Protein AF-A0A7J2R8K6-F1 (afdb_monomer_lite)

pLDDT: mean 72.47, std 15.92, range [43.22, 91.31]

Structure (mmCIF, N/CA/C/O backbone):
data_AF-A0A7J2R8K6-F1
#
_entry.id   AF-A0A7J2R8K6-F1
#
loop_
_atom_site.group_PDB
_atom_site.id
_atom_site.type_symbol
_atom_site.label_atom_id
_atom_site.label_alt_id
_atom_site.label_comp_id
_atom_site.label_asym_id
_atom_site.label_entity_id
_atom_site.label_seq_id
_atom_site.pdbx_PDB_ins_code
_atom_site.Cartn_x
_atom_site.Cartn_y
_atom_site.Cartn_z
_atom_site.occupancy
_atom_site.B_iso_or_equiv
_atom_site.auth_seq_id
_atom_site.auth_comp_id
_atom_site.auth_asym_id
_atom_site.auth_atom_id
_atom_site.pdbx_PDB_model_num
ATOM 1 N N . MET A 1 1 ? 51.008 18.036 8.287 1.00 52.22 1 MET A N 1
ATOM 2 C CA . MET A 1 1 ? 49.569 17.762 8.494 1.00 52.22 1 MET A CA 1
ATOM 3 C C . MET A 1 1 ? 49.077 16.935 7.322 1.00 52.22 1 MET A C 1
ATOM 5 O O . MET A 1 1 ? 49.146 17.428 6.207 1.00 52.22 1 MET A O 1
ATOM 9 N N . SER A 1 2 ? 48.667 15.687 7.546 1.00 43.22 2 SER A N 1
ATOM 10 C CA . SER A 1 2 ? 47.824 14.890 6.638 1.00 43.22 2 SER A CA 1
ATOM 11 C C . SER A 1 2 ? 47.396 13.640 7.404 1.00 43.22 2 SER A C 1
ATOM 13 O O . SER A 1 2 ? 48.239 12.822 7.761 1.00 43.22 2 SER A O 1
ATOM 15 N N . GLY A 1 3 ? 46.110 13.553 7.740 1.00 44.59 3 GLY A N 1
ATOM 16 C CA . GLY A 1 3 ? 45.502 12.358 8.316 1.00 44.59 3 GLY A CA 1
ATOM 17 C C . GLY A 1 3 ? 45.031 11.399 7.226 1.00 44.59 3 GLY A C 1
ATOM 18 O O . GLY A 1 3 ? 44.759 11.831 6.113 1.00 44.59 3 GLY A O 1
ATOM 19 N N . ASN A 1 4 ? 44.911 10.118 7.575 1.00 48.84 4 ASN A N 1
ATOM 20 C CA . ASN A 1 4 ? 44.145 9.090 6.860 1.00 48.84 4 ASN A CA 1
ATOM 21 C C . ASN A 1 4 ? 43.714 8.042 7.912 1.00 48.84 4 ASN A C 1
ATOM 23 O O . ASN A 1 4 ? 44.554 7.579 8.678 1.00 48.84 4 ASN A O 1
ATOM 27 N N . ARG A 1 5 ? 42.407 7.904 8.199 1.00 45.03 5 ARG A N 1
ATOM 28 C CA . ARG A 1 5 ? 41.476 6.872 7.666 1.00 45.03 5 ARG A CA 1
ATOM 29 C C . ARG A 1 5 ? 41.991 5.447 7.911 1.00 45.03 5 ARG A C 1
ATOM 31 O O . ARG A 1 5 ? 42.976 5.056 7.310 1.00 45.03 5 ARG A O 1
ATOM 38 N N . SER A 1 6 ? 41.463 4.741 8.916 1.00 49.72 6 SER A N 1
ATOM 39 C CA . SER A 1 6 ? 40.222 3.926 8.904 1.00 49.72 6 SER A CA 1
ATOM 40 C C . SER A 1 6 ? 40.477 2.490 8.440 1.00 49.72 6 SER A C 1
ATOM 42 O O . SER A 1 6 ? 41.366 2.262 7.637 1.00 49.72 6 SER A O 1
ATOM 44 N N . GLU A 1 7 ? 39.616 1.577 8.916 1.00 48.56 7 GLU A N 1
ATOM 45 C CA . GLU A 1 7 ? 39.406 0.187 8.461 1.00 48.56 7 GLU A CA 1
ATOM 46 C C . GLU A 1 7 ? 40.285 -0.875 9.162 1.00 48.56 7 GLU A C 1
ATOM 48 O O . GLU A 1 7 ? 41.497 -0.770 9.199 1.00 48.56 7 GLU A O 1
ATOM 53 N N . LYS A 1 8 ? 39.772 -1.954 9.765 1.00 51.00 8 LYS A N 1
ATOM 54 C CA . LYS A 1 8 ? 38.472 -2.632 9.663 1.00 51.00 8 LYS A CA 1
ATOM 55 C C . LYS A 1 8 ? 38.224 -3.457 10.930 1.00 51.00 8 LYS A C 1
ATOM 57 O O . LYS A 1 8 ? 39.056 -4.269 11.328 1.00 51.00 8 LYS A O 1
ATOM 62 N N . ASN A 1 9 ? 37.041 -3.270 11.511 1.00 51.06 9 ASN A N 1
ATOM 63 C CA . ASN A 1 9 ? 36.484 -4.099 12.572 1.00 51.06 9 ASN A CA 1
ATOM 64 C C . ASN A 1 9 ? 36.248 -5.522 12.041 1.00 51.06 9 ASN A C 1
ATOM 66 O O . ASN A 1 9 ? 35.526 -5.724 11.065 1.00 51.06 9 ASN A O 1
ATOM 70 N N . GLN A 1 10 ? 36.863 -6.502 12.696 1.00 57.34 10 GLN A N 1
ATOM 71 C CA . GLN A 1 10 ? 36.637 -7.922 12.461 1.00 57.34 10 GLN A CA 1
ATOM 72 C C . GLN A 1 10 ? 35.249 -8.310 12.980 1.00 57.34 10 GLN A C 1
ATOM 74 O O . GLN A 1 10 ? 35.071 -8.512 14.176 1.00 57.34 10 GLN A O 1
ATOM 79 N N . PHE A 1 11 ? 34.278 -8.494 12.089 1.00 57.38 11 PHE A N 1
ATOM 80 C CA . PHE A 1 11 ? 33.079 -9.268 12.408 1.00 57.38 11 PHE A CA 1
ATOM 81 C C . PHE A 1 11 ? 33.019 -10.486 11.493 1.00 57.38 11 PHE A C 1
ATOM 83 O O . PHE A 1 11 ? 32.567 -10.439 10.353 1.00 57.38 11 PHE A O 1
ATOM 90 N N . LYS A 1 12 ? 33.548 -11.591 12.032 1.00 49.47 12 LYS A N 1
ATOM 91 C CA . LYS A 1 12 ? 33.391 -12.957 11.527 1.00 49.47 12 LYS A CA 1
ATOM 92 C C . LYS A 1 12 ? 31.897 -13.256 11.364 1.00 49.47 12 LYS A C 1
ATOM 94 O O . LYS A 1 12 ? 31.228 -13.597 12.337 1.00 49.47 12 LYS A O 1
ATOM 99 N N . ALA A 1 13 ? 31.394 -13.179 10.137 1.00 51.38 13 ALA A N 1
ATOM 100 C CA . ALA A 1 13 ? 30.112 -13.764 9.772 1.00 51.38 13 ALA A CA 1
ATOM 101 C C . ALA A 1 13 ? 30.269 -15.293 9.772 1.00 51.38 13 ALA A C 1
ATOM 103 O O . ALA A 1 13 ? 30.788 -15.892 8.831 1.00 51.38 13 ALA A O 1
ATOM 104 N N . LYS A 1 14 ? 29.900 -15.930 10.886 1.00 52.56 14 LYS A N 1
ATOM 105 C CA . LYS A 1 14 ? 29.786 -17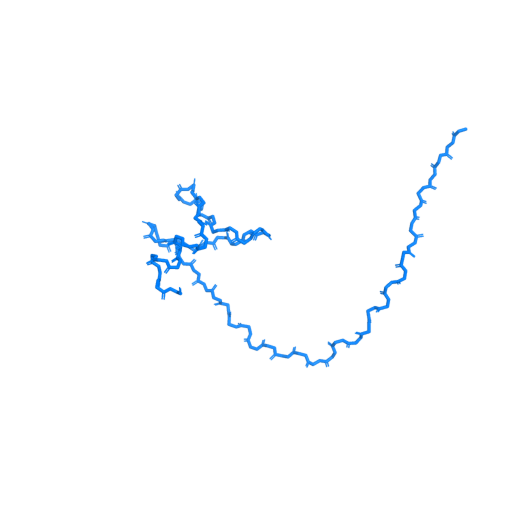.387 10.972 1.00 52.56 14 LYS A CA 1
ATOM 106 C C . LYS A 1 14 ? 28.496 -17.817 10.266 1.00 52.56 14 LYS A C 1
ATOM 108 O O . LYS A 1 14 ? 27.421 -17.394 10.667 1.00 52.56 14 LYS A O 1
ATOM 113 N N . ASN A 1 15 ? 28.659 -18.650 9.237 1.00 51.53 15 ASN A N 1
ATOM 114 C CA . ASN A 1 15 ? 27.743 -19.685 8.740 1.00 51.53 15 ASN A CA 1
ATOM 115 C C . ASN A 1 15 ? 26.255 -19.553 9.125 1.00 51.53 15 ASN A C 1
ATOM 117 O O . ASN A 1 15 ? 25.846 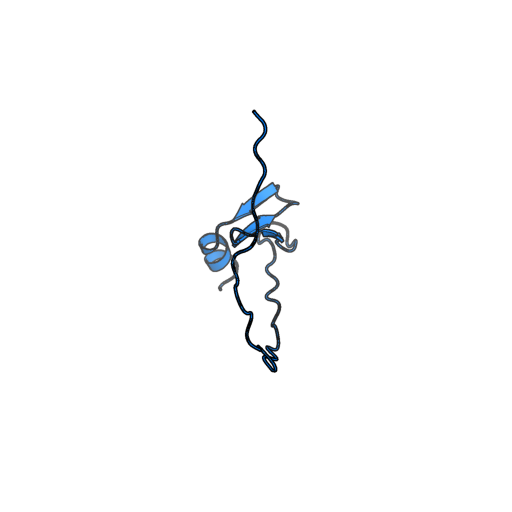-20.025 10.184 1.00 51.53 15 ASN A O 1
ATOM 121 N N . LEU A 1 16 ? 25.439 -19.047 8.196 1.00 56.72 16 LEU A N 1
ATOM 122 C CA . LEU A 1 16 ? 24.000 -19.325 8.132 1.00 56.72 16 LEU A CA 1
ATOM 123 C C . LEU A 1 16 ? 23.724 -20.195 6.894 1.00 56.72 16 LEU A C 1
ATOM 125 O O . LEU A 1 16 ? 23.210 -19.738 5.877 1.00 56.72 16 LEU A O 1
ATOM 129 N N . SER A 1 17 ? 24.125 -21.461 6.960 1.00 60.28 17 SER A N 1
ATOM 130 C CA . SER A 1 17 ? 23.801 -22.452 5.932 1.00 60.28 17 SER A CA 1
ATOM 131 C C . SER A 1 17 ? 22.491 -23.139 6.327 1.00 60.28 17 SER A C 1
ATOM 133 O O . SER A 1 17 ? 22.453 -23.807 7.355 1.00 60.28 17 SER A O 1
ATOM 135 N N . ASN A 1 18 ? 21.449 -22.986 5.499 1.00 54.09 18 ASN A N 1
ATOM 136 C CA . ASN A 1 18 ? 20.093 -23.562 5.610 1.00 54.09 18 ASN A CA 1
ATOM 137 C C . ASN A 1 18 ? 19.058 -22.825 6.480 1.00 54.09 18 ASN A C 1
ATOM 139 O O . ASN A 1 18 ? 18.462 -23.400 7.387 1.00 54.09 18 ASN A O 1
ATOM 143 N N . TYR A 1 19 ? 18.724 -21.590 6.102 1.00 52.56 19 TYR A N 1
ATOM 144 C CA . TYR A 1 19 ? 17.372 -21.065 6.317 1.00 52.56 19 TYR A CA 1
ATOM 145 C C . TYR A 1 19 ? 16.682 -21.019 4.950 1.00 52.56 19 TYR A C 1
ATOM 147 O O . TYR A 1 19 ? 17.119 -20.283 4.069 1.00 52.56 19 TYR A O 1
ATOM 155 N N . ASN A 1 20 ? 15.636 -21.825 4.751 1.00 63.19 20 ASN A N 1
ATOM 156 C CA . ASN A 1 20 ? 14.798 -21.775 3.550 1.00 63.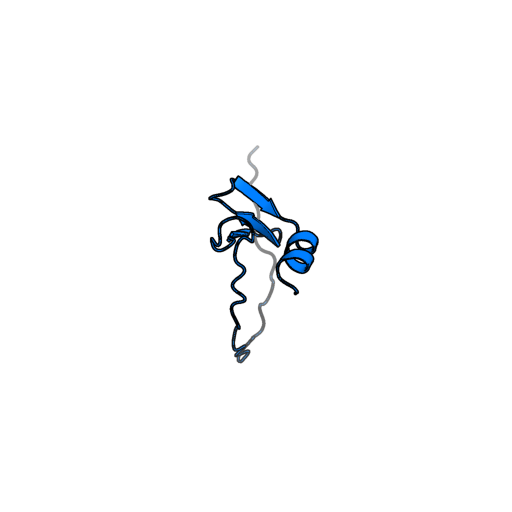19 20 ASN A CA 1
ATOM 157 C C . ASN A 1 20 ? 13.402 -21.267 3.949 1.00 63.19 20 ASN A C 1
ATOM 159 O O . ASN A 1 20 ? 12.453 -22.050 4.048 1.00 63.19 20 ASN A O 1
ATOM 163 N N . PRO A 1 21 ? 13.269 -19.970 4.288 1.00 59.47 21 PRO A N 1
ATOM 164 C CA . PRO A 1 21 ? 11.965 -19.392 4.528 1.00 59.47 21 PRO A CA 1
ATOM 165 C C . PRO A 1 21 ? 11.259 -19.379 3.179 1.00 59.47 21 PRO A C 1
ATOM 167 O O . PRO A 1 21 ? 1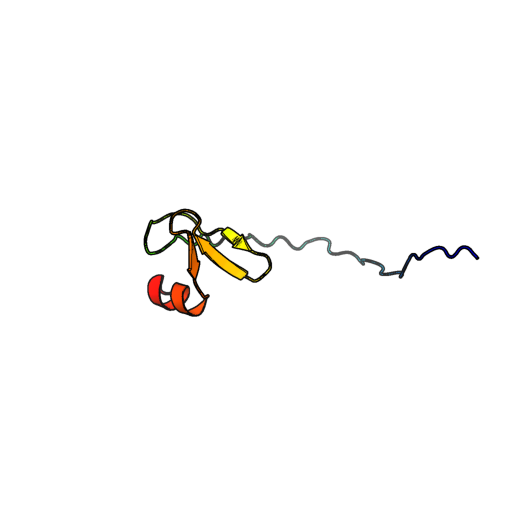1.696 -18.694 2.256 1.00 59.47 21 PRO A O 1
ATOM 170 N N . LYS A 1 22 ? 10.154 -20.115 3.048 1.00 59.88 22 LYS A N 1
ATOM 171 C CA . LYS A 1 22 ? 9.152 -19.775 2.036 1.00 59.88 22 LYS A CA 1
ATOM 172 C C . LYS A 1 22 ? 8.712 -18.344 2.353 1.00 59.88 22 LYS A C 1
ATOM 174 O O . LYS A 1 22 ? 7.890 -18.122 3.235 1.00 59.88 22 LYS A O 1
ATOM 179 N N . MET A 1 23 ? 9.379 -17.378 1.730 1.00 59.25 23 MET A N 1
ATOM 180 C CA . MET A 1 23 ? 9.130 -15.956 1.896 1.00 59.25 23 MET A CA 1
ATOM 181 C C . MET A 1 23 ? 7.778 -15.681 1.254 1.00 59.25 23 MET A C 1
ATOM 183 O O . MET A 1 23 ? 7.682 -15.498 0.043 1.00 59.25 23 MET A O 1
ATOM 187 N N . TYR A 1 24 ? 6.719 -15.710 2.057 1.00 64.81 24 TYR A N 1
ATOM 188 C CA . TYR A 1 24 ? 5.439 -15.164 1.641 1.00 64.81 24 TYR A CA 1
ATOM 189 C C . TYR A 1 24 ? 5.642 -13.658 1.480 1.00 64.81 24 TYR A C 1
ATOM 191 O O . TYR A 1 24 ? 5.763 -12.929 2.464 1.00 64.81 24 TYR A O 1
ATOM 199 N N . GLN A 1 25 ? 5.767 -13.199 0.235 1.00 67.06 25 GLN A N 1
ATOM 200 C CA . GLN A 1 25 ? 5.751 -11.773 -0.058 1.00 67.06 25 GLN A CA 1
ATOM 201 C C . GLN A 1 25 ? 4.337 -11.271 0.230 1.00 67.06 25 GLN A C 1
ATOM 203 O O . GLN A 1 25 ? 3.401 -11.561 -0.511 1.00 67.06 25 GLN A O 1
ATOM 208 N N . ILE A 1 26 ? 4.176 -10.564 1.346 1.00 71.75 26 ILE A N 1
ATOM 209 C CA . ILE A 1 26 ? 2.928 -9.875 1.662 1.00 71.75 26 ILE A CA 1
ATOM 210 C C . ILE A 1 26 ? 2.861 -8.657 0.740 1.00 71.75 26 ILE A C 1
ATOM 212 O O . ILE A 1 26 ? 3.622 -7.704 0.902 1.00 71.75 26 ILE A O 1
ATOM 216 N N . ILE A 1 27 ? 1.974 -8.710 -0.252 1.00 79.12 27 ILE A N 1
ATOM 217 C CA . ILE A 1 27 ? 1.701 -7.593 -1.159 1.00 79.12 27 ILE A CA 1
ATOM 218 C C . ILE A 1 27 ? 0.546 -6.792 -0.561 1.00 79.12 27 ILE A C 1
ATOM 220 O O . ILE A 1 27 ? -0.548 -7.324 -0.388 1.00 79.12 27 ILE A O 1
ATOM 224 N N . ILE A 1 28 ? 0.783 -5.518 -0.247 1.00 83.19 28 ILE A N 1
ATOM 225 C CA . ILE A 1 28 ? -0.235 -4.614 0.300 1.00 83.19 28 ILE A CA 1
ATOM 226 C C . ILE A 1 28 ? -0.561 -3.563 -0.762 1.00 83.19 28 ILE A C 1
ATOM 228 O O . ILE A 1 28 ? 0.335 -2.904 -1.294 1.00 83.19 28 ILE A O 1
ATOM 232 N N . GLN A 1 29 ? -1.848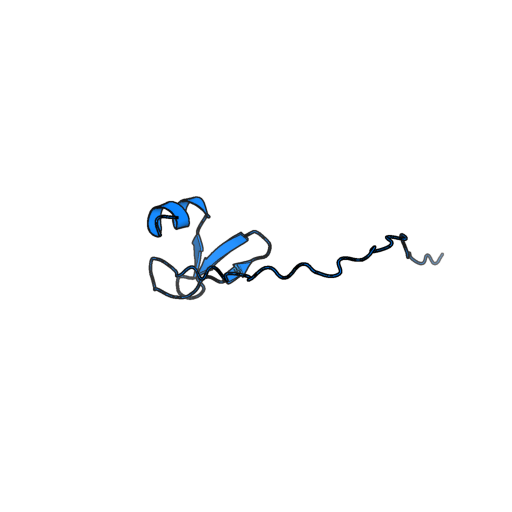 -3.422 -1.072 1.00 89.44 29 GLN A N 1
ATOM 233 C CA . GLN A 1 29 ? -2.367 -2.450 -2.032 1.00 89.44 29 GLN A CA 1
ATOM 234 C C . GLN A 1 29 ? -2.869 -1.194 -1.322 1.00 89.44 29 GLN A C 1
ATOM 236 O O . GLN A 1 29 ? -3.364 -1.249 -0.195 1.00 89.44 29 GLN A O 1
ATOM 241 N N . CYS A 1 30 ? -2.760 -0.059 -2.003 1.00 89.75 30 CYS A N 1
ATOM 242 C CA . CYS A 1 30 ? -3.295 1.209 -1.553 1.00 89.75 30 CYS A CA 1
ATOM 243 C C . CYS A 1 30 ? -4.821 1.130 -1.478 1.00 89.75 30 CYS A C 1
ATOM 245 O O . CYS A 1 30 ? -5.454 0.833 -2.491 1.00 89.75 30 CYS A O 1
ATOM 247 N N . PRO A 1 31 ? -5.432 1.433 -0.322 1.00 86.81 31 PRO A N 1
ATOM 248 C CA . PRO A 1 31 ? -6.879 1.346 -0.160 1.00 86.81 31 PRO A CA 1
ATOM 249 C C . PRO A 1 31 ? -7.640 2.383 -0.998 1.00 86.81 31 PRO A C 1
ATOM 251 O O . PRO A 1 31 ? -8.827 2.201 -1.236 1.00 86.81 31 PRO A O 1
ATOM 254 N N . ASP A 1 32 ? -6.979 3.461 -1.437 1.00 88.88 32 ASP A N 1
ATOM 255 C CA . ASP A 1 32 ? -7.630 4.547 -2.177 1.00 88.88 32 ASP A CA 1
ATOM 256 C C . ASP A 1 32 ? -7.545 4.366 -3.708 1.00 88.88 32 ASP A C 1
ATOM 258 O O . ASP A 1 32 ? -8.486 4.715 -4.414 1.00 88.88 32 ASP A O 1
ATOM 262 N N . CYS A 1 33 ? -6.442 3.819 -4.240 1.00 90.81 33 CYS A N 1
ATOM 263 C CA . CYS A 1 33 ? -6.231 3.683 -5.692 1.00 90.81 33 CYS A CA 1
ATOM 264 C C . CYS A 1 33 ? -5.947 2.252 -6.178 1.00 90.81 33 CYS A C 1
ATOM 266 O O . CYS A 1 33 ? -5.843 2.032 -7.381 1.00 90.81 33 CYS A O 1
ATOM 268 N N . GLY A 1 34 ? -5.792 1.282 -5.270 1.00 87.81 34 GLY A N 1
ATOM 269 C CA . GLY A 1 34 ? -5.491 -0.119 -5.593 1.00 87.81 34 GLY A CA 1
ATOM 270 C C . GLY A 1 34 ? -4.033 -0.403 -5.978 1.00 87.81 34 GLY A C 1
ATOM 271 O O . GLY A 1 34 ? -3.666 -1.559 -6.185 1.00 87.81 34 GLY A O 1
ATOM 272 N N . GLU A 1 35 ? -3.176 0.616 -6.056 1.00 89.44 35 GLU A N 1
ATOM 273 C CA . GLU A 1 35 ? -1.778 0.446 -6.458 1.00 89.44 35 GLU A CA 1
ATOM 274 C C . GLU A 1 35 ? -0.916 -0.152 -5.341 1.00 89.44 35 GLU A C 1
ATOM 276 O O . GLU A 1 35 ? -1.123 0.135 -4.166 1.00 89.44 35 GLU A O 1
ATOM 281 N N . ILE A 1 36 ? 0.076 -0.973 -5.685 1.00 86.81 36 ILE A N 1
ATOM 282 C CA . ILE A 1 36 ? 0.922 -1.648 -4.691 1.00 86.81 36 ILE A CA 1
ATOM 283 C C . ILE A 1 36 ? 1.790 -0.626 -3.947 1.00 86.81 36 ILE A C 1
ATOM 285 O O . ILE A 1 36 ? 2.466 0.207 -4.559 1.00 86.81 36 ILE A O 1
ATOM 289 N N . PHE A 1 37 ? 1.808 -0.709 -2.616 1.00 86.38 37 PHE A N 1
ATOM 290 C CA . PHE A 1 37 ? 2.686 0.126 -1.807 1.00 86.38 37 PHE A CA 1
ATOM 291 C C . PHE A 1 37 ? 4.156 -0.212 -2.032 1.00 86.38 37 PHE A C 1
ATOM 293 O O . PHE A 1 37 ? 4.555 -1.375 -2.076 1.00 86.38 37 PHE A O 1
ATOM 300 N N . SER A 1 38 ? 4.988 0.826 -2.074 1.00 79.31 38 SER A N 1
ATOM 301 C CA . SER A 1 38 ? 6.428 0.663 -1.896 1.00 79.31 38 SER A CA 1
ATOM 302 C C . SER A 1 38 ? 6.744 0.761 -0.405 1.00 79.31 38 SER A C 1
ATOM 304 O O . SER A 1 38 ? 6.559 1.820 0.192 1.00 79.31 38 SER A O 1
ATOM 306 N N . LEU A 1 39 ? 7.214 -0.333 0.196 1.00 73.31 39 LEU A N 1
ATOM 307 C CA . LEU A 1 39 ? 7.775 -0.316 1.547 1.00 73.31 39 LEU A CA 1
ATOM 308 C C . LEU A 1 39 ? 9.159 0.335 1.497 1.00 73.31 39 LEU A C 1
ATOM 310 O O . LEU A 1 39 ? 10.041 -0.128 0.774 1.00 73.31 39 LEU A O 1
ATOM 314 N N . ASN A 1 40 ? 9.347 1.415 2.251 1.00 71.75 40 ASN A N 1
ATOM 315 C CA . ASN A 1 40 ? 10.666 2.019 2.424 1.00 71.75 40 ASN A CA 1
ATOM 316 C C . ASN A 1 40 ? 11.434 1.358 3.589 1.00 71.75 40 ASN A C 1
ATOM 318 O O . ASN A 1 40 ? 10.884 0.557 4.347 1.00 71.75 40 ASN A O 1
ATOM 322 N N . GLU A 1 41 ? 12.709 1.716 3.770 1.00 73.62 41 GLU A N 1
ATOM 323 C CA . GLU A 1 41 ? 13.555 1.188 4.860 1.00 73.62 41 GLU A CA 1
ATOM 324 C C . GLU A 1 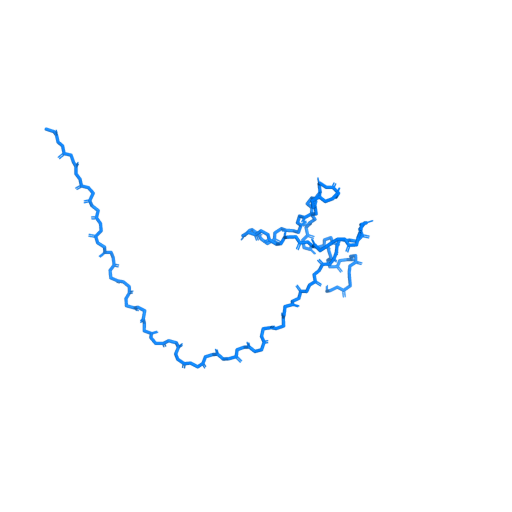41 ? 13.003 1.499 6.264 1.00 73.62 41 GLU A C 1
ATOM 326 O O . GLU A 1 41 ? 13.328 0.814 7.233 1.00 73.62 41 GLU A O 1
ATOM 331 N N . LYS A 1 42 ? 12.123 2.501 6.371 1.00 75.06 42 LYS A N 1
ATOM 332 C CA . LYS A 1 42 ? 11.428 2.892 7.604 1.00 75.06 42 LYS A CA 1
ATOM 333 C C . LYS A 1 42 ? 10.104 2.149 7.822 1.00 75.06 42 LYS A C 1
ATOM 335 O O . LYS A 1 42 ? 9.435 2.413 8.815 1.00 75.06 42 LYS A O 1
ATOM 340 N N . ARG A 1 43 ? 9.742 1.209 6.938 1.00 74.94 43 ARG A N 1
ATOM 341 C CA . ARG A 1 43 ? 8.471 0.457 6.950 1.00 74.94 43 ARG A CA 1
ATOM 342 C C . ARG A 1 43 ? 7.223 1.343 6.845 1.00 74.94 43 ARG A C 1
ATOM 344 O O . ARG A 1 43 ? 6.167 1.004 7.369 1.00 74.94 43 ARG A O 1
ATOM 351 N N . GLU A 1 44 ? 7.335 2.472 6.158 1.00 81.56 44 GLU A N 1
ATOM 352 C CA . GLU A 1 44 ? 6.202 3.338 5.838 1.00 81.56 44 GLU A CA 1
ATOM 353 C C . GLU A 1 44 ? 5.560 2.888 4.519 1.00 81.56 44 GLU A C 1
ATOM 355 O O . GLU A 1 44 ? 6.257 2.521 3.566 1.00 81.56 44 GLU A O 1
ATOM 360 N N . TYR A 1 45 ? 4.228 2.928 4.452 1.00 86.94 45 TYR A N 1
ATOM 361 C CA . TYR A 1 45 ? 3.469 2.533 3.267 1.00 86.94 45 TYR A CA 1
ATOM 362 C C . TYR A 1 45 ? 3.249 3.757 2.384 1.00 86.94 45 TYR A C 1
ATOM 364 O O . TYR A 1 45 ? 2.306 4.520 2.586 1.00 86.94 45 TYR A O 1
ATOM 372 N N . PHE A 1 46 ? 4.141 3.989 1.422 1.00 88.44 46 PHE A N 1
ATOM 373 C CA . PHE A 1 46 ? 4.018 5.126 0.510 1.00 88.44 46 PHE A CA 1
ATOM 374 C C . PHE A 1 46 ? 3.322 4.727 -0.792 1.00 88.44 46 PHE A C 1
ATOM 376 O O . PHE A 1 46 ? 3.777 3.826 -1.505 1.00 88.44 46 PHE A O 1
ATOM 383 N N . CYS A 1 47 ? 2.229 5.421 -1.120 1.00 90.06 47 CYS A N 1
ATOM 384 C CA . CYS A 1 47 ? 1.581 5.327 -2.423 1.00 90.06 47 CYS A CA 1
ATOM 385 C C . CYS A 1 47 ? 2.052 6.476 -3.317 1.00 90.06 47 CYS A C 1
ATOM 387 O O . CYS A 1 47 ? 1.790 7.643 -3.020 1.00 90.06 47 CYS A O 1
ATOM 389 N N . ARG A 1 48 ? 2.692 6.140 -4.443 1.00 88.38 48 ARG A N 1
ATOM 390 C CA . ARG A 1 48 ? 3.143 7.120 -5.446 1.00 88.38 48 ARG A CA 1
ATOM 391 C C . ARG A 1 48 ? 1.981 7.798 -6.163 1.00 88.38 48 ARG A C 1
ATOM 393 O O . ARG A 1 48 ? 2.043 8.996 -6.399 1.00 88.38 48 ARG A O 1
ATOM 400 N N . ASN A 1 49 ? 0.926 7.045 -6.462 1.00 91.31 49 ASN A N 1
ATOM 401 C CA . ASN A 1 49 ? -0.218 7.535 -7.224 1.00 91.31 49 ASN A CA 1
ATOM 402 C C . ASN A 1 49 ? -1.060 8.540 -6.409 1.00 91.31 49 ASN A C 1
ATOM 404 O O . ASN A 1 49 ? -1.400 9.615 -6.886 1.00 91.31 49 ASN A O 1
ATOM 408 N N . CYS A 1 50 ? -1.290 8.257 -5.122 1.00 89.94 50 CYS A N 1
ATOM 409 C CA . CYS A 1 50 ? -1.939 9.202 -4.205 1.00 89.94 50 CYS A CA 1
ATOM 410 C C . CYS A 1 50 ? -0.982 10.268 -3.643 1.00 89.94 50 CYS A C 1
ATOM 412 O O . CYS A 1 50 ? -1.432 11.173 -2.944 1.00 89.94 50 CYS A O 1
ATOM 414 N N . ASN A 1 51 ? 0.329 10.120 -3.875 1.00 89.75 51 ASN A N 1
ATOM 415 C CA . ASN A 1 51 ? 1.401 10.890 -3.241 1.00 89.75 51 ASN A CA 1
ATOM 416 C C . ASN A 1 51 ? 1.221 11.027 -1.714 1.00 89.75 51 ASN A C 1
ATOM 418 O O . ASN A 1 51 ? 1.372 12.105 -1.136 1.00 89.75 51 ASN A O 1
ATOM 422 N N . ARG A 1 52 ? 0.846 9.920 -1.059 1.00 87.75 52 ARG A N 1
ATOM 423 C CA . ARG A 1 52 ? 0.467 9.883 0.359 1.00 87.75 52 ARG A CA 1
ATOM 424 C C . ARG A 1 52 ? 1.177 8.748 1.085 1.00 87.75 52 ARG A C 1
ATOM 426 O O . ARG A 1 52 ? 1.344 7.652 0.548 1.00 87.75 52 ARG A O 1
ATOM 433 N N . VAL A 1 53 ? 1.580 9.025 2.321 1.00 88.88 53 VAL A N 1
ATOM 434 C CA . VAL A 1 53 ? 2.149 8.042 3.247 1.00 88.88 53 VAL A CA 1
ATOM 435 C C . VAL A 1 53 ? 1.053 7.564 4.192 1.00 88.88 53 VAL A C 1
ATOM 437 O O . VAL A 1 53 ? 0.325 8.378 4.761 1.00 88.88 53 VAL A O 1
ATOM 440 N N . PHE A 1 54 ? 0.956 6.250 4.366 1.00 87.12 54 PHE A N 1
ATOM 441 C CA . PHE A 1 54 ? 0.051 5.604 5.304 1.00 87.12 54 PHE A CA 1
ATOM 442 C C . PHE A 1 54 ? 0.860 4.982 6.439 1.00 87.12 54 PHE A C 1
ATOM 444 O O . PHE A 1 54 ? 1.904 4.357 6.229 1.00 87.12 54 PHE A O 1
ATOM 451 N N . SER A 1 55 ? 0.362 5.154 7.660 1.00 86.19 55 SER A N 1
ATOM 452 C CA . SER A 1 55 ? 0.912 4.462 8.825 1.00 86.19 55 SER A CA 1
ATOM 453 C C . SER A 1 55 ? 0.488 2.993 8.827 1.00 86.19 55 SER A C 1
ATOM 455 O O . SER A 1 55 ? -0.568 2.646 8.296 1.00 86.19 55 SER A O 1
ATOM 457 N N . GLU A 1 56 ? 1.262 2.125 9.484 1.00 84.44 56 GLU A N 1
ATOM 458 C CA . GLU A 1 56 ? 0.881 0.715 9.648 1.00 84.44 56 GLU A CA 1
ATOM 459 C C . GLU A 1 56 ? -0.517 0.571 10.267 1.00 84.44 56 GLU A C 1
ATOM 461 O O . GLU A 1 56 ? -1.328 -0.209 9.780 1.00 84.44 56 GLU A O 1
ATOM 466 N N . ASN A 1 57 ? -0.841 1.373 11.286 1.00 87.31 57 ASN A N 1
ATOM 467 C CA . ASN A 1 57 ? -2.149 1.327 11.943 1.00 87.31 57 ASN A CA 1
ATOM 468 C C . ASN A 1 57 ? -3.302 1.696 10.991 1.00 87.31 57 ASN A C 1
ATOM 470 O O . ASN A 1 57 ? -4.386 1.121 11.071 1.00 87.31 57 ASN A O 1
ATOM 474 N N . GLU A 1 58 ? -3.081 2.647 10.080 1.00 87.75 58 GLU A N 1
ATOM 475 C CA . GLU A 1 58 ? -4.071 3.026 9.067 1.00 87.75 58 GLU A CA 1
ATOM 476 C C . GLU A 1 58 ? -4.305 1.890 8.067 1.00 87.75 58 GLU A C 1
ATOM 478 O O . GLU A 1 58 ? -5.455 1.552 7.779 1.00 87.75 58 GLU A O 1
ATOM 483 N N . ILE A 1 59 ? -3.228 1.246 7.609 1.00 87.06 59 ILE A N 1
ATOM 484 C CA . ILE A 1 59 ? -3.303 0.084 6.720 1.00 87.06 59 ILE A CA 1
ATOM 485 C C . ILE A 1 59 ? -3.985 -1.098 7.403 1.00 87.06 59 ILE A C 1
ATOM 487 O O . ILE A 1 59 ? -4.886 -1.686 6.817 1.00 87.06 59 ILE A O 1
ATOM 491 N N . ARG A 1 60 ? -3.645 -1.415 8.656 1.00 85.75 60 ARG A N 1
ATOM 492 C CA . ARG A 1 60 ? -4.282 -2.518 9.396 1.00 85.75 60 ARG A CA 1
ATOM 493 C C . ARG A 1 60 ? -5.788 -2.329 9.532 1.00 85.75 60 ARG A C 1
ATOM 495 O O . ARG A 1 60 ? -6.545 -3.256 9.263 1.00 85.75 60 ARG A O 1
ATOM 502 N N . LYS A 1 61 ? -6.235 -1.108 9.849 1.00 88.31 61 LYS A N 1
ATOM 503 C CA . LYS A 1 61 ? -7.667 -0.777 9.931 1.00 88.31 61 LYS A CA 1
ATOM 504 C C . LYS A 1 61 ? -8.386 -0.872 8.586 1.00 88.31 61 LYS A C 1
ATOM 506 O O . LYS A 1 61 ? -9.529 -1.310 8.553 1.00 88.31 61 LYS A O 1
ATOM 511 N N . ARG A 1 62 ? -7.748 -0.431 7.497 1.00 85.56 62 ARG A N 1
ATOM 512 C CA . ARG A 1 62 ? -8.366 -0.390 6.160 1.00 85.56 62 ARG A CA 1
ATOM 513 C C . ARG A 1 62 ? -8.303 -1.727 5.416 1.00 85.56 62 ARG A C 1
ATOM 515 O O . ARG A 1 62 ? -9.214 -2.021 4.653 1.00 85.56 62 ARG A O 1
ATOM 522 N N . CYS A 1 63 ? -7.264 -2.528 5.641 1.00 80.25 63 CYS A N 1
ATOM 523 C CA . CYS A 1 63 ? -7.034 -3.808 4.965 1.00 80.25 63 CYS A CA 1
ATOM 524 C C . CYS A 1 63 ? -7.399 -5.035 5.820 1.00 80.25 63 CYS A C 1
ATOM 526 O O . CYS A 1 63 ? -7.380 -6.145 5.299 1.00 80.25 63 CYS A O 1
ATOM 528 N N . GLY A 1 64 ? -7.733 -4.858 7.105 1.00 73.69 64 GLY A N 1
ATOM 529 C CA . GLY A 1 64 ? -8.142 -5.950 7.997 1.00 73.69 64 GLY A CA 1
ATOM 530 C C . GLY A 1 64 ? -7.002 -6.889 8.415 1.00 73.69 64 GLY A C 1
ATOM 531 O O . GLY A 1 64 ? -7.229 -8.093 8.510 1.00 73.69 64 GLY A O 1
ATOM 532 N N . LEU A 1 65 ? -5.793 -6.346 8.630 1.00 64.75 65 LEU A N 1
ATOM 533 C CA . LEU A 1 65 ? -4.564 -7.080 9.002 1.00 64.75 65 LEU A CA 1
ATOM 534 C C . LEU A 1 65 ? -4.263 -7.089 10.512 1.00 64.75 65 LEU A C 1
ATOM 536 O O . LEU A 1 65 ? -4.363 -6.019 11.159 1.00 64.75 65 LEU A O 1
#

Radius of gyration: 20.2 Å; chains: 1; bounding box: 58×41×20 Å

Sequence (65 aa):
MSGNRSEKNQFKAKNLSNYNPKMYQIIIQCPDCGEIFSLNEKREYFCRNCNRVFSENEIRKRCGL

Secondary structure (DSSP, 8-state):
----------------------------B-TTT-PBPEE-TT--EEETTTTEEE-HHHHHHHHT-

Foldseek 3Di:
DDDDDDDDDDDPPPDPDDDDPPPPPDFQADLPPRHTFDQDPVRWGADPVVRDTDDPVRSCVRVVD